Protein AF-A0A944QDB1-F1 (afdb_monomer_lite)

Radius of gyration: 24.34 Å; chains: 1; bounding box: 72×27×44 Å

Sequence (61 aa):
MWWAYVLLGPASRGDYFAPIVHSHDDFEQASEMDLAGFEVETDAHAYRYAVRRDDLPKEQV

Structure (mmCIF, N/CA/C/O backbone):
data_AF-A0A944QDB1-F1
#
_entry.id   AF-A0A944QDB1-F1
#
loop_
_atom_site.group_PDB
_atom_site.id
_atom_site.type_symbol
_atom_site.label_atom_id
_atom_site.label_alt_id
_atom_site.label_comp_id
_atom_site.label_asym_id
_atom_site.label_entity_id
_atom_site.label_seq_id
_atom_site.pdbx_PDB_ins_code
_atom_site.Cartn_x
_atom_site.Cartn_y
_atom_site.Cartn_z
_atom_site.occupancy
_atom_site.B_iso_or_equiv
_atom_site.auth_seq_id
_atom_site.auth_comp_id
_atom_site.auth_asym_id
_atom_site.auth_atom_id
_atom_site.pdbx_PDB_model_num
ATOM 1 N N . MET A 1 1 ? 40.611 9.207 -21.142 1.00 54.91 1 MET A N 1
ATOM 2 C CA . MET A 1 1 ? 40.494 8.079 -22.092 1.00 54.91 1 MET A CA 1
ATOM 3 C C . MET A 1 1 ? 39.307 8.355 -23.012 1.00 54.91 1 MET A C 1
ATOM 5 O O . MET A 1 1 ? 38.176 8.192 -22.591 1.00 54.91 1 MET A O 1
ATOM 9 N N . TRP A 1 2 ? 39.559 8.887 -24.211 1.00 58.47 2 TRP A N 1
ATOM 10 C CA . TRP A 1 2 ? 38.540 9.381 -25.163 1.00 58.47 2 TRP A CA 1
ATOM 11 C C . TRP A 1 2 ? 37.861 8.234 -25.942 1.00 58.47 2 TRP A C 1
ATOM 13 O O . TRP A 1 2 ? 36.678 8.285 -26.254 1.00 58.47 2 TRP A O 1
ATOM 23 N N . TRP A 1 3 ? 38.589 7.145 -26.181 1.00 61.09 3 TRP A N 1
ATOM 24 C CA . TRP A 1 3 ? 38.196 6.059 -27.085 1.00 61.09 3 TRP A CA 1
ATOM 25 C C . TRP A 1 3 ? 36.904 5.308 -26.710 1.00 61.09 3 TRP A C 1
ATOM 27 O O . TRP A 1 3 ? 36.215 4.817 -27.598 1.00 61.09 3 TRP A O 1
ATOM 37 N N . ALA A 1 4 ? 36.526 5.258 -25.428 1.00 61.25 4 ALA A N 1
ATOM 38 C CA . ALA A 1 4 ? 35.316 4.556 -24.984 1.00 61.25 4 ALA A CA 1
ATOM 39 C C . ALA A 1 4 ? 34.011 5.189 -25.515 1.00 61.25 4 ALA A C 1
ATOM 41 O O . ALA A 1 4 ? 33.053 4.474 -25.795 1.00 61.25 4 ALA A O 1
ATOM 42 N N . TYR A 1 5 ? 33.985 6.511 -25.719 1.00 59.19 5 TYR A N 1
ATOM 43 C CA . TYR A 1 5 ? 32.802 7.229 -26.219 1.00 59.19 5 TYR A CA 1
ATOM 44 C C . TYR A 1 5 ? 32.499 6.954 -27.701 1.00 59.19 5 TYR A C 1
ATOM 46 O O . TYR A 1 5 ? 31.360 7.099 -28.132 1.00 59.19 5 TYR A O 1
ATOM 54 N N . VAL A 1 6 ? 33.509 6.559 -28.484 1.00 65.56 6 VAL A N 1
ATOM 55 C CA . VAL A 1 6 ? 33.371 6.306 -29.930 1.00 65.56 6 VAL A CA 1
ATOM 56 C C . VAL A 1 6 ? 32.751 4.933 -30.204 1.00 65.56 6 VAL A C 1
ATOM 58 O O . VAL A 1 6 ? 32.024 4.780 -31.179 1.00 65.56 6 VAL A O 1
ATOM 61 N N . LEU A 1 7 ? 33.008 3.941 -29.345 1.00 66.50 7 LEU A N 1
ATOM 62 C CA . LEU A 1 7 ? 32.553 2.560 -29.553 1.00 66.50 7 LEU A CA 1
ATOM 63 C C . LEU A 1 7 ? 31.139 2.285 -29.024 1.00 66.50 7 LEU A C 1
ATOM 65 O O . LEU A 1 7 ? 30.453 1.427 -29.566 1.00 66.50 7 LEU A O 1
ATOM 69 N N . LEU A 1 8 ? 30.707 2.989 -27.975 1.00 69.44 8 LEU A N 1
ATOM 70 C CA . LEU A 1 8 ? 29.434 2.720 -27.288 1.00 69.44 8 LEU A CA 1
ATOM 71 C C . LEU A 1 8 ? 28.334 3.743 -27.612 1.00 69.44 8 LEU A C 1
ATOM 73 O O . LEU A 1 8 ? 27.193 3.550 -27.200 1.00 69.44 8 LEU A O 1
ATOM 77 N N . GLY A 1 9 ? 28.664 4.806 -28.358 1.00 64.81 9 GLY A N 1
ATOM 78 C CA . GLY A 1 9 ? 27.757 5.927 -28.606 1.00 64.81 9 GLY A CA 1
ATOM 79 C C . GLY A 1 9 ? 27.323 6.634 -27.310 1.00 64.81 9 GLY A C 1
ATOM 80 O O . GLY A 1 9 ? 27.667 6.210 -26.204 1.00 64.81 9 GLY A O 1
ATOM 81 N N . PRO A 1 10 ? 26.583 7.751 -27.396 1.00 69.12 10 PRO A N 1
ATOM 82 C CA . PRO A 1 10 ? 25.889 8.266 -26.223 1.00 69.12 10 PRO A CA 1
ATOM 83 C C . PRO A 1 10 ? 24.914 7.193 -25.724 1.00 69.12 10 PRO A C 1
ATOM 85 O O . PRO A 1 10 ? 24.201 6.592 -26.527 1.00 69.12 10 PRO A O 1
ATOM 88 N N . ALA A 1 11 ? 24.869 6.956 -24.408 1.00 69.56 11 ALA A N 1
ATOM 89 C CA . ALA A 1 11 ? 23.872 6.065 -23.823 1.00 69.56 11 ALA A CA 1
ATOM 90 C C . ALA A 1 11 ? 22.483 6.494 -24.314 1.00 69.56 11 ALA A C 1
ATOM 92 O O . ALA A 1 11 ? 22.109 7.660 -24.149 1.00 69.56 11 ALA A O 1
ATOM 93 N N . SER A 1 12 ? 21.738 5.578 -24.940 1.00 67.38 12 SER A N 1
ATOM 94 C CA . SER A 1 12 ? 20.371 5.854 -25.370 1.00 67.38 12 SER A CA 1
ATOM 95 C C . SER A 1 12 ? 19.538 6.155 -24.126 1.00 67.38 12 SER A C 1
ATOM 97 O O . SER A 1 12 ? 19.131 5.249 -23.398 1.00 67.38 12 SER A O 1
ATOM 99 N N . ARG A 1 13 ? 19.317 7.439 -23.841 1.00 68.94 13 ARG A N 1
ATOM 100 C CA . ARG A 1 13 ? 18.274 7.855 -22.908 1.00 68.94 13 ARG A CA 1
ATOM 101 C C . ARG A 1 13 ? 16.958 7.519 -23.596 1.00 68.94 13 ARG A C 1
ATOM 103 O O . ARG A 1 13 ? 16.717 8.006 -24.697 1.00 68.94 13 ARG A O 1
ATOM 110 N N . GLY A 1 14 ? 16.196 6.603 -23.000 1.00 70.88 14 GLY A N 1
ATOM 111 C CA . GLY A 1 14 ? 14.894 6.187 -23.519 1.00 70.88 14 GLY A CA 1
ATOM 112 C C . GLY A 1 14 ? 13.942 7.372 -23.696 1.00 70.88 14 GLY A C 1
ATOM 113 O O . GLY A 1 14 ? 14.224 8.481 -23.238 1.00 70.88 14 GLY A O 1
ATOM 114 N N . ASP A 1 15 ? 12.823 7.137 -24.377 1.00 78.69 15 ASP A N 1
ATOM 115 C CA . ASP A 1 15 ? 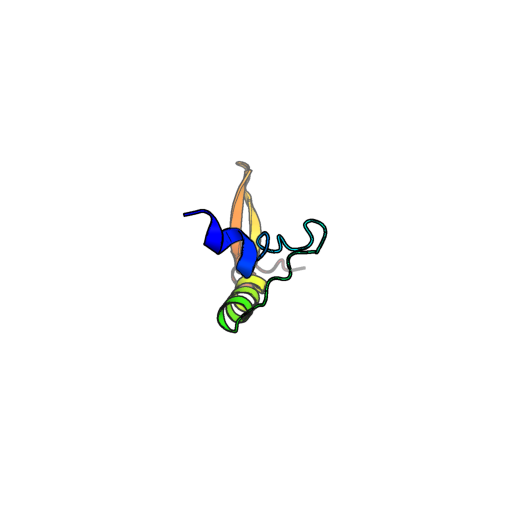11.802 8.162 -24.585 1.00 78.69 15 ASP A CA 1
ATOM 116 C C . ASP A 1 15 ? 11.253 8.662 -23.239 1.00 78.69 15 ASP A C 1
ATOM 118 O O . ASP A 1 15 ? 10.631 7.914 -22.487 1.00 78.69 15 ASP A O 1
ATOM 122 N N . TYR A 1 16 ? 11.490 9.939 -22.939 1.00 79.44 16 TYR A N 1
ATOM 123 C CA . TYR A 1 16 ? 11.027 10.595 -21.715 1.00 79.44 16 TYR A CA 1
ATOM 124 C C . TYR A 1 16 ? 9.510 10.800 -21.667 1.00 79.44 16 TYR A C 1
ATOM 126 O O . TYR A 1 16 ? 8.977 11.122 -20.606 1.00 79.44 16 TYR A O 1
ATOM 134 N N . PHE A 1 17 ? 8.827 10.642 -22.801 1.00 83.62 17 PHE A N 1
ATOM 135 C CA . PHE A 1 17 ? 7.374 10.733 -22.902 1.00 83.62 17 PHE A CA 1
ATOM 136 C C . PHE A 1 17 ? 6.693 9.363 -22.849 1.00 83.62 17 PHE A C 1
ATOM 138 O O . PHE A 1 17 ? 5.464 9.302 -22.782 1.00 83.62 17 PHE A O 1
ATOM 145 N N . ALA A 1 18 ? 7.462 8.269 -22.857 1.00 83.25 18 ALA A N 1
ATOM 146 C CA . ALA A 1 18 ? 6.898 6.939 -22.704 1.00 83.25 18 ALA A CA 1
ATOM 147 C C . ALA A 1 18 ? 6.332 6.761 -21.281 1.00 83.25 18 ALA A C 1
ATOM 149 O O . ALA A 1 18 ? 6.981 7.151 -20.304 1.00 83.25 18 ALA A O 1
ATOM 150 N N . PRO A 1 19 ? 5.133 6.169 -21.132 1.00 83.75 19 PRO A N 1
ATOM 151 C CA . PRO A 1 19 ? 4.564 5.900 -19.820 1.00 83.75 19 PRO A CA 1
ATOM 152 C C . PRO A 1 19 ? 5.412 4.870 -19.068 1.00 83.75 19 PRO A C 1
ATOM 154 O O . PRO A 1 19 ? 5.893 3.893 -19.644 1.00 83.75 19 PRO A O 1
ATOM 157 N N . ILE A 1 20 ? 5.558 5.071 -17.759 1.00 83.69 20 ILE A N 1
ATOM 158 C CA . ILE A 1 20 ? 6.179 4.085 -16.874 1.00 83.69 20 ILE A CA 1
ATOM 159 C C . ILE A 1 20 ? 5.170 2.951 -16.683 1.00 83.69 20 ILE A C 1
ATOM 161 O O . ILE A 1 20 ? 4.112 3.150 -16.090 1.00 83.69 20 ILE A O 1
ATOM 165 N N . VAL A 1 21 ? 5.490 1.768 -17.204 1.00 83.19 21 VAL A N 1
ATOM 166 C CA . VAL A 1 21 ? 4.701 0.551 -16.987 1.00 83.19 21 VAL A CA 1
ATOM 167 C C . VAL A 1 21 ? 5.340 -0.215 -15.835 1.00 83.19 21 VAL A C 1
ATOM 169 O O . VAL A 1 21 ? 6.430 -0.767 -15.984 1.00 83.19 21 VAL A O 1
ATOM 172 N N . HIS A 1 2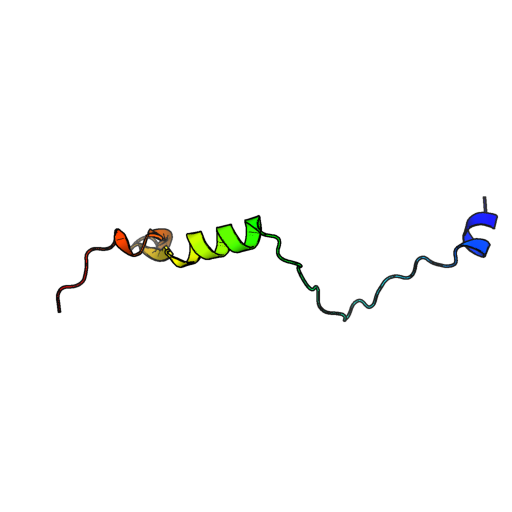2 ? 4.679 -0.217 -14.679 1.00 82.19 22 HIS A N 1
ATOM 173 C CA . HIS A 1 22 ? 5.069 -1.058 -13.552 1.00 82.19 22 HIS A CA 1
ATOM 174 C C . HIS A 1 22 ? 4.621 -2.496 -13.830 1.00 82.19 22 HIS A C 1
ATOM 176 O O . HIS A 1 22 ? 3.450 -2.743 -14.110 1.00 82.19 22 HIS A O 1
ATOM 182 N N . SER A 1 23 ? 5.568 -3.435 -13.824 1.00 86.75 23 SER A N 1
ATOM 183 C CA . SER A 1 23 ? 5.255 -4.860 -13.919 1.00 86.75 23 SER A CA 1
ATOM 184 C C . SER A 1 23 ? 4.974 -5.373 -12.520 1.00 86.75 23 SER A C 1
ATOM 186 O O . SER A 1 23 ? 5.889 -5.388 -11.702 1.00 86.75 23 SER A O 1
ATOM 188 N N . HIS A 1 24 ? 3.746 -5.815 -12.282 1.00 89.00 24 HIS A N 1
ATOM 189 C CA . HIS A 1 24 ? 3.376 -6.419 -11.013 1.00 89.00 24 HIS A CA 1
ATOM 190 C C . HIS A 1 24 ? 3.956 -7.826 -10.884 1.00 89.00 24 HIS A C 1
ATOM 192 O O . HIS A 1 24 ? 3.949 -8.597 -11.849 1.00 89.00 24 HIS A O 1
ATOM 198 N N . ASP A 1 25 ? 4.472 -8.143 -9.701 1.00 92.38 25 ASP A N 1
ATOM 199 C CA . ASP A 1 25 ? 4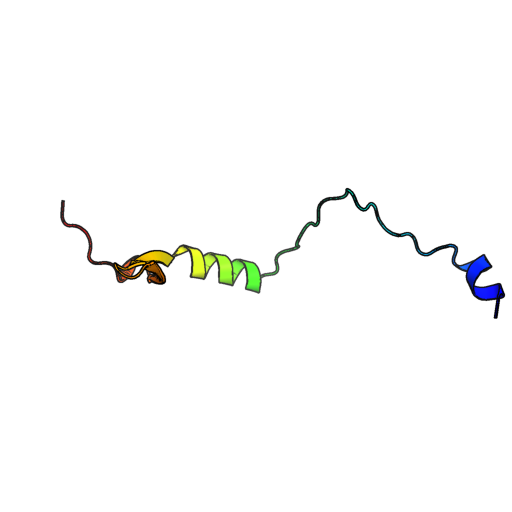.822 -9.505 -9.311 1.00 92.38 25 ASP A CA 1
ATOM 200 C C . ASP A 1 25 ? 3.709 -10.139 -8.458 1.00 92.38 25 ASP A C 1
ATOM 202 O O . ASP A 1 25 ? 2.698 -9.508 -8.126 1.00 92.38 25 ASP A O 1
ATOM 206 N N . ASP A 1 26 ? 3.888 -11.413 -8.110 1.00 94.69 26 ASP A N 1
ATOM 207 C CA . ASP A 1 26 ? 2.901 -12.164 -7.331 1.00 94.69 26 ASP A CA 1
ATOM 208 C C . ASP A 1 26 ? 2.661 -11.552 -5.935 1.00 94.69 26 ASP A C 1
ATOM 210 O O . ASP A 1 26 ? 1.565 -11.678 -5.383 1.00 94.69 26 ASP A O 1
ATOM 214 N N . PHE A 1 27 ? 3.660 -10.878 -5.352 1.00 93.44 27 PHE A N 1
ATOM 215 C CA . PHE A 1 27 ? 3.547 -10.256 -4.031 1.00 93.44 27 PHE A CA 1
ATOM 216 C C . PHE A 1 27 ? 2.784 -8.935 -4.090 1.00 93.44 27 PHE A C 1
ATOM 218 O O . PHE A 1 27 ? 1.968 -8.666 -3.207 1.00 93.44 27 PHE A O 1
ATOM 225 N N . GLU A 1 28 ? 3.011 -8.130 -5.126 1.00 93.50 28 GLU A N 1
ATOM 226 C CA . GLU A 1 28 ? 2.243 -6.912 -5.374 1.00 93.50 28 GLU 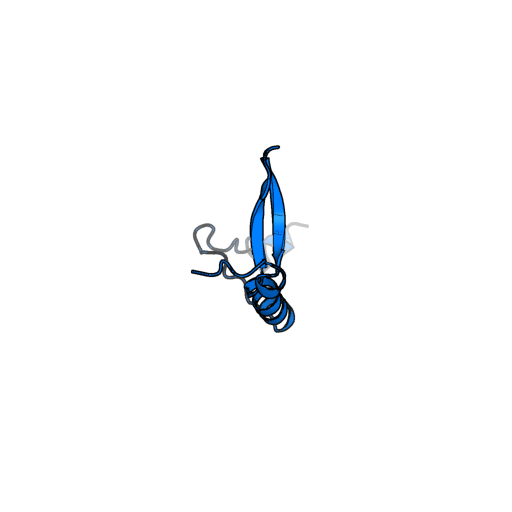A CA 1
ATOM 227 C C . GLU A 1 28 ? 0.766 -7.244 -5.591 1.00 93.50 28 GLU A C 1
ATOM 229 O O . GLU A 1 28 ? -0.096 -6.668 -4.926 1.00 93.50 28 GLU A O 1
ATOM 234 N N . GLN A 1 29 ? 0.468 -8.250 -6.416 1.00 93.00 29 GLN A N 1
ATOM 235 C CA . GLN A 1 29 ? -0.909 -8.682 -6.645 1.00 93.00 29 GLN A CA 1
ATOM 236 C C . GLN A 1 29 ? -1.572 -9.232 -5.370 1.00 93.00 29 GLN A C 1
ATOM 238 O O . GLN A 1 29 ? -2.726 -8.910 -5.080 1.00 93.00 29 GLN A O 1
ATOM 243 N N . ALA A 1 30 ? -0.852 -10.024 -4.568 1.00 93.62 30 ALA A N 1
ATOM 244 C CA . ALA A 1 30 ? -1.365 -10.513 -3.288 1.00 93.62 30 ALA A CA 1
ATOM 245 C C . ALA A 1 30 ? -1.647 -9.370 -2.296 1.00 93.62 30 ALA A C 1
ATOM 247 O O . ALA A 1 30 ? -2.653 -9.403 -1.585 1.00 93.62 30 ALA A O 1
ATOM 248 N N . SER A 1 31 ? -0.787 -8.349 -2.273 1.00 91.44 31 SER A N 1
ATOM 249 C CA . SER A 1 31 ? -0.965 -7.152 -1.448 1.00 91.44 31 SER A CA 1
ATOM 250 C C . SER A 1 31 ? -2.212 -6.365 -1.860 1.00 91.44 31 SER A C 1
ATOM 252 O O . SER A 1 31 ? -3.027 -6.011 -1.010 1.00 91.44 31 SER A O 1
ATOM 254 N N . GLU A 1 32 ? -2.421 -6.152 -3.162 1.00 92.69 32 GLU A N 1
ATOM 255 C CA . GLU A 1 32 ? -3.626 -5.491 -3.680 1.00 92.69 32 GLU A CA 1
ATOM 256 C C . GLU A 1 32 ? -4.906 -6.237 -3.286 1.00 92.69 32 GLU A C 1
ATOM 258 O O . GLU A 1 32 ? -5.888 -5.614 -2.875 1.00 92.69 32 GLU A O 1
ATOM 263 N N . MET A 1 33 ? -4.889 -7.571 -3.359 1.00 92.38 33 MET A N 1
ATOM 264 C CA . MET A 1 33 ? -6.019 -8.405 -2.950 1.00 92.38 33 MET A CA 1
ATOM 265 C C . MET A 1 33 ? -6.325 -8.300 -1.450 1.00 92.38 33 MET A C 1
ATOM 267 O O . MET A 1 33 ? -7.499 -8.221 -1.088 1.00 92.38 33 MET A O 1
ATOM 271 N N . ASP A 1 34 ? -5.310 -8.284 -0.580 1.00 91.00 34 ASP A N 1
ATOM 272 C CA . ASP A 1 34 ? -5.520 -8.108 0.866 1.00 91.00 34 ASP A CA 1
ATOM 273 C C . ASP A 1 34 ? -6.029 -6.692 1.193 1.00 91.00 34 ASP A C 1
ATOM 275 O O . ASP A 1 34 ? -6.946 -6.522 2.000 1.00 91.00 34 ASP A O 1
ATOM 279 N N . LEU A 1 35 ? -5.502 -5.671 0.506 1.00 92.25 35 LEU A N 1
ATOM 280 C CA . LEU A 1 35 ? -5.898 -4.272 0.690 1.00 92.25 35 LEU A CA 1
ATOM 281 C C . LEU A 1 35 ? -7.310 -3.958 0.173 1.00 92.25 35 LEU A C 1
ATOM 283 O O . LEU A 1 35 ? -7.956 -3.054 0.701 1.00 92.25 35 LEU A O 1
ATOM 287 N N . ALA A 1 36 ? -7.830 -4.710 -0.802 1.00 92.88 36 ALA A N 1
ATOM 288 C CA . ALA A 1 36 ? -9.178 -4.513 -1.351 1.00 92.88 36 ALA A CA 1
ATOM 289 C C . ALA A 1 36 ? -10.307 -4.666 -0.308 1.00 92.88 36 ALA A C 1
ATOM 291 O O . ALA A 1 36 ? -11.432 -4.212 -0.528 1.00 92.88 36 ALA A O 1
ATOM 292 N N . GLY A 1 37 ? -10.017 -5.306 0.829 1.00 91.50 37 GLY A N 1
ATOM 293 C CA . GLY A 1 37 ? -10.941 -5.471 1.949 1.00 91.50 37 GLY A CA 1
ATOM 294 C C . GLY A 1 37 ? -10.994 -4.295 2.928 1.00 91.50 37 GLY A C 1
ATOM 295 O O . GLY A 1 37 ? -11.712 -4.394 3.923 1.00 91.50 37 GLY A O 1
ATOM 296 N N . PHE A 1 38 ? -10.249 -3.213 2.692 1.00 93.25 38 PHE A N 1
ATOM 297 C CA . PHE A 1 38 ? -10.198 -2.055 3.584 1.00 93.25 38 PHE A CA 1
ATOM 298 C C . PHE A 1 38 ? -10.961 -0.850 3.027 1.00 93.25 38 PHE A C 1
ATOM 300 O O . PHE A 1 38 ? -10.967 -0.583 1.827 1.00 93.25 38 PHE A O 1
ATOM 307 N N . GLU A 1 39 ? -11.560 -0.080 3.928 1.00 91.50 39 GLU A N 1
ATOM 308 C CA . GLU A 1 39 ? -12.150 1.231 3.669 1.00 91.50 39 GLU A CA 1
ATOM 309 C C . GLU A 1 39 ? -11.380 2.305 4.449 1.00 91.50 39 GLU A C 1
ATOM 311 O O . GLU A 1 39 ? -10.775 2.030 5.487 1.00 91.50 39 GLU A O 1
ATOM 316 N N . VAL A 1 40 ? -11.350 3.534 3.928 1.00 91.81 40 VAL A N 1
ATOM 317 C CA . VAL A 1 40 ? -10.701 4.663 4.607 1.00 91.81 40 VAL A CA 1
ATOM 318 C C . VAL A 1 40 ? -11.756 5.433 5.382 1.00 91.81 40 VAL A C 1
ATOM 320 O O . VAL A 1 40 ? -12.628 6.062 4.782 1.00 91.81 40 VAL A O 1
ATOM 323 N N . GLU A 1 41 ? -11.626 5.457 6.702 1.00 90.94 41 GLU A N 1
ATOM 324 C CA . GLU A 1 41 ? -12.473 6.270 7.566 1.00 90.94 41 GLU A CA 1
ATOM 325 C C . GLU A 1 41 ? -11.766 7.560 7.970 1.00 90.94 41 GLU A C 1
ATOM 327 O O . GLU A 1 41 ? -10.535 7.657 7.998 1.00 90.94 41 GLU A O 1
ATOM 332 N N . THR A 1 42 ? -12.563 8.592 8.239 1.00 94.00 42 THR A N 1
ATOM 333 C CA . THR A 1 42 ? -12.084 9.876 8.753 1.00 94.00 42 THR A CA 1
ATOM 334 C C . THR A 1 42 ? -12.841 10.198 10.033 1.00 94.00 42 THR A C 1
ATOM 336 O O . THR A 1 42 ? -14.070 10.205 10.028 1.00 94.00 42 THR A O 1
ATOM 339 N N . ASP A 1 43 ? -12.121 10.448 11.126 1.00 89.50 43 ASP A N 1
ATOM 340 C CA . ASP A 1 43 ? -12.742 10.785 12.409 1.00 89.50 43 ASP A CA 1
ATOM 341 C C . ASP A 1 43 ? -13.118 12.277 12.514 1.00 89.50 43 ASP A C 1
ATOM 343 O O . ASP A 1 43 ? -12.852 13.092 11.627 1.00 89.50 43 ASP A O 1
ATOM 347 N N . ALA A 1 44 ? -13.724 12.657 13.642 1.00 94.31 44 ALA A N 1
ATOM 348 C CA . ALA A 1 44 ? -14.105 14.041 13.924 1.00 94.31 44 ALA A CA 1
ATOM 349 C C . ALA A 1 44 ? -12.910 15.016 14.029 1.00 94.31 44 ALA A C 1
ATOM 351 O O . ALA A 1 44 ? -13.105 16.228 13.944 1.00 94.31 44 ALA A O 1
ATOM 352 N N . HIS A 1 45 ? -11.685 14.507 14.196 1.00 94.81 45 HIS A N 1
ATOM 353 C CA . HIS A 1 45 ? -10.445 15.286 14.236 1.00 94.81 45 HIS A CA 1
ATOM 354 C C . HIS A 1 45 ? -9.718 15.313 12.879 1.00 94.81 45 HIS A C 1
ATOM 356 O O . HIS A 1 45 ? -8.613 15.850 12.791 1.00 94.81 45 HIS A O 1
ATOM 362 N N . ALA A 1 46 ? -10.338 14.774 11.823 1.00 92.56 46 ALA A N 1
ATOM 363 C CA . ALA A 1 46 ? -9.784 14.633 10.479 1.00 92.56 46 ALA A CA 1
ATOM 364 C C . ALA A 1 46 ? -8.576 13.676 10.359 1.00 92.56 46 ALA A C 1
ATOM 366 O O . ALA A 1 46 ? -7.813 13.760 9.391 1.00 92.56 46 ALA A O 1
ATOM 367 N N . TYR A 1 47 ? -8.409 12.733 11.290 1.00 94.31 47 TYR A N 1
ATOM 368 C CA . T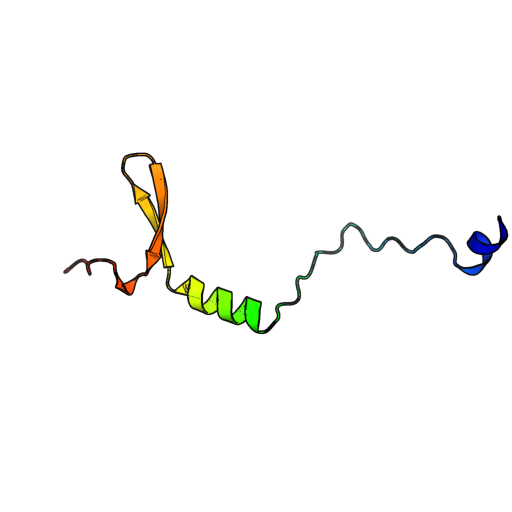YR A 1 47 ? -7.453 11.634 11.150 1.00 94.31 47 TYR A CA 1
ATOM 369 C C . TYR A 1 47 ? -8.001 10.550 10.222 1.00 94.31 47 TYR A C 1
ATOM 371 O O . TYR A 1 47 ? -9.180 10.209 10.287 1.00 94.31 47 TYR A O 1
ATOM 379 N N . ARG A 1 48 ? -7.128 9.995 9.371 1.00 93.31 48 ARG A N 1
ATOM 380 C CA . ARG A 1 48 ? -7.465 8.959 8.386 1.00 93.31 48 ARG A CA 1
ATOM 381 C C . ARG A 1 48 ? -6.835 7.625 8.740 1.00 93.31 48 ARG A C 1
ATOM 383 O O . ARG A 1 48 ? -5.630 7.562 8.979 1.00 93.31 48 ARG A O 1
ATOM 390 N N . TYR A 1 49 ? -7.638 6.574 8.712 1.00 91.19 49 TYR A N 1
ATOM 391 C CA . TYR A 1 49 ? -7.211 5.218 9.028 1.00 91.19 49 TYR A CA 1
ATOM 392 C C . TYR A 1 49 ? -7.901 4.215 8.106 1.00 91.19 49 TYR A C 1
ATOM 394 O O . TYR A 1 49 ? -8.987 4.471 7.591 1.00 91.19 49 TYR A O 1
ATOM 402 N N . ALA A 1 50 ? -7.225 3.095 7.862 1.00 91.94 50 ALA A N 1
ATOM 403 C CA . ALA A 1 50 ? -7.785 1.980 7.115 1.00 91.94 50 ALA A CA 1
ATOM 404 C C . ALA A 1 50 ? -8.516 1.047 8.087 1.00 91.94 50 ALA A C 1
ATOM 406 O O . ALA A 1 50 ? -7.936 0.631 9.092 1.00 91.94 50 ALA A O 1
ATOM 407 N N . VAL A 1 51 ? -9.765 0.711 7.781 1.00 91.94 51 VAL A N 1
ATOM 408 C CA . VAL A 1 51 ? -10.603 -0.211 8.558 1.00 91.94 51 VAL A CA 1
ATOM 409 C C . VAL A 1 51 ? -10.974 -1.391 7.677 1.00 91.94 51 VAL A C 1
ATOM 411 O O . VAL A 1 51 ? -11.315 -1.201 6.511 1.00 91.94 51 VAL A O 1
ATOM 414 N N . ARG A 1 52 ? -10.901 -2.620 8.202 1.00 91.50 52 ARG A N 1
ATOM 415 C CA . ARG A 1 52 ? -11.406 -3.791 7.474 1.00 91.50 52 ARG A CA 1
ATOM 416 C C . ARG A 1 52 ? -12.926 -3.718 7.409 1.00 91.50 52 ARG A C 1
ATOM 418 O O . ARG A 1 52 ? -13.584 -3.540 8.429 1.00 91.50 52 ARG A O 1
ATOM 425 N N . ARG A 1 53 ? -13.483 -3.924 6.218 1.00 86.38 53 ARG A N 1
ATOM 426 C CA . ARG A 1 53 ? -14.933 -3.860 5.968 1.00 86.38 53 ARG A CA 1
ATOM 427 C C . ARG A 1 53 ? -15.739 -4.798 6.863 1.00 86.38 53 ARG A C 1
ATOM 429 O O . ARG A 1 53 ? -16.840 -4.456 7.272 1.00 86.38 53 ARG A O 1
ATOM 436 N N . ASP A 1 54 ? -15.176 -5.958 7.185 1.00 85.06 54 ASP A N 1
ATOM 437 C CA . ASP A 1 54 ? -15.828 -6.966 8.025 1.00 85.06 54 ASP A CA 1
ATOM 438 C C . ASP A 1 54 ? -15.904 -6.574 9.510 1.00 85.06 54 ASP A C 1
ATOM 440 O O . ASP A 1 54 ? -16.761 -7.091 10.230 1.00 85.06 54 ASP A O 1
ATOM 444 N N . ASP A 1 55 ? -15.047 -5.653 9.959 1.00 83.19 55 ASP A N 1
ATOM 445 C CA . ASP A 1 55 ? -15.021 -5.164 11.342 1.00 83.19 55 ASP A CA 1
ATOM 446 C C . ASP A 1 55 ? -16.007 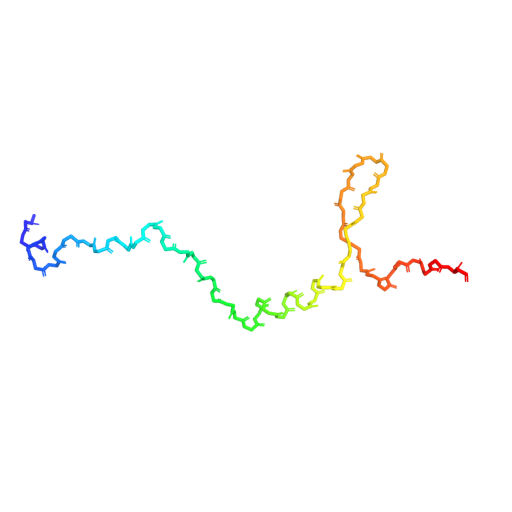-4.003 11.558 1.00 83.19 55 ASP A C 1
ATOM 448 O O . ASP A 1 55 ? -16.287 -3.625 12.701 1.00 83.19 55 ASP A O 1
ATOM 452 N N . LEU A 1 56 ? -16.557 -3.440 10.474 1.00 77.44 56 LEU A N 1
ATOM 453 C CA . LEU A 1 56 ? -17.538 -2.369 10.555 1.00 77.44 56 LEU A CA 1
ATOM 454 C C . LEU A 1 56 ? -18.893 -2.917 11.023 1.00 77.44 56 LEU A C 1
ATOM 456 O O . LEU A 1 56 ? -19.378 -3.937 10.514 1.00 77.44 56 LEU A O 1
ATOM 460 N N . PRO A 1 57 ? -19.555 -2.245 11.981 1.00 75.19 57 PRO A N 1
ATOM 461 C CA . PRO A 1 57 ? -20.899 -2.619 12.378 1.00 75.19 57 PRO A CA 1
ATOM 462 C C . PRO A 1 57 ? -21.825 -2.507 11.165 1.00 75.19 57 PRO A C 1
ATOM 464 O O . PRO A 1 57 ? -21.979 -1.437 10.583 1.00 75.19 57 PRO A O 1
ATOM 467 N N . LYS A 1 58 ? -22.446 -3.626 10.777 1.00 68.31 58 LYS A N 1
ATOM 468 C CA . LYS A 1 58 ? -23.414 -3.651 9.676 1.00 68.31 58 LYS A CA 1
ATOM 469 C C . LYS A 1 58 ? -24.564 -2.713 10.022 1.00 68.31 58 LYS A C 1
ATOM 471 O O . LYS A 1 58 ? -25.277 -2.957 10.997 1.00 68.31 58 LYS A O 1
ATOM 476 N N . GLU A 1 59 ? -24.743 -1.660 9.231 1.00 61.34 59 GLU A N 1
ATOM 477 C CA . GLU A 1 59 ? -25.913 -0.797 9.332 1.00 61.34 59 GLU A CA 1
ATOM 478 C C . GLU A 1 59 ? -27.152 -1.662 9.062 1.00 61.34 59 GLU A C 1
ATOM 480 O O . GLU A 1 59 ? -27.344 -2.191 7.965 1.00 61.34 59 GLU A O 1
ATOM 485 N N . GLN A 1 60 ? -27.927 -1.927 10.116 1.00 49.25 60 GLN A N 1
ATOM 486 C CA . GLN A 1 60 ? -29.176 -2.672 10.013 1.00 49.25 60 GLN A CA 1
ATOM 487 C C . GLN A 1 60 ? -30.222 -1.721 9.434 1.00 49.25 60 GLN A C 1
ATOM 489 O O . GLN A 1 60 ? -30.682 -0.822 10.136 1.00 49.25 60 GLN A O 1
ATOM 494 N N . VAL A 1 61 ? -30.534 -1.905 8.150 1.00 49.41 61 VAL A N 1
ATOM 495 C CA . VAL A 1 61 ? -31.608 -1.201 7.431 1.00 49.41 61 VAL A CA 1
ATOM 496 C C . VAL A 1 61 ? -32.950 -1.872 7.696 1.00 49.41 61 VAL A C 1
ATOM 498 O O . VAL A 1 61 ? -32.986 -3.125 7.664 1.00 49.41 61 VAL A O 1
#

pLDDT: mean 81.44, std 13.16, range [49.25, 94.81]

Foldseek 3Di:
DPVVCVPPPPPPPPDPPDDDDDDDDPVNVVVVVVLVQWDWDADPVRDIDTDGVVPDDPDDD

Secondary structure (DSSP, 8-state):
--THHHHH-S-----TTS-------HHHHHHHHHHTTEEEEE-TT--EEEEEGGGSPP---